Protein AF-A0A7J6NWE5-F1 (afdb_monomer_lite)

Structure (mmCIF, N/CA/C/O backbone):
data_AF-A0A7J6NWE5-F1
#
_entry.id   AF-A0A7J6NWE5-F1
#
loop_
_atom_site.group_PDB
_atom_site.id
_atom_site.type_symbol
_atom_site.label_atom_id
_atom_site.label_alt_id
_atom_site.label_comp_id
_atom_site.label_asym_id
_atom_site.label_entity_id
_atom_site.label_seq_id
_atom_site.pdbx_PDB_ins_code
_atom_site.Cartn_x
_atom_site.Cartn_y
_atom_site.Cartn_z
_atom_site.occupancy
_atom_site.B_iso_or_equiv
_atom_site.auth_seq_id
_atom_site.auth_comp_id
_atom_site.auth_asym_id
_atom_site.auth_atom_id
_atom_site.pdbx_PDB_model_num
ATOM 1 N N . MET A 1 1 ? 17.258 -8.855 2.367 1.00 52.47 1 MET A N 1
ATOM 2 C CA . MET A 1 1 ? 18.221 -8.226 1.422 1.00 52.47 1 MET A CA 1
ATOM 3 C C . MET A 1 1 ? 18.278 -8.867 0.031 1.00 52.47 1 MET A C 1
ATOM 5 O O . MET A 1 1 ? 18.417 -8.125 -0.931 1.00 52.47 1 MET A O 1
ATOM 9 N N . LYS A 1 2 ? 18.150 -10.199 -0.118 1.00 57.47 2 LYS A N 1
ATOM 10 C CA . LYS A 1 2 ? 18.262 -10.875 -1.430 1.00 57.47 2 LYS A CA 1
ATOM 11 C C . LYS A 1 2 ? 17.224 -10.410 -2.465 1.00 57.47 2 LYS A C 1
ATOM 13 O O . LYS A 1 2 ? 17.609 -10.147 -3.594 1.00 57.47 2 LYS A O 1
ATOM 18 N N . ILE A 1 3 ? 15.958 -10.220 -2.066 1.00 64.38 3 ILE A N 1
ATOM 19 C CA . ILE A 1 3 ? 14.894 -9.744 -2.971 1.00 64.38 3 ILE A CA 1
ATOM 20 C C . ILE A 1 3 ? 15.191 -8.346 -3.526 1.00 64.38 3 ILE A C 1
ATOM 22 O O . ILE A 1 3 ? 15.211 -8.188 -4.739 1.00 64.38 3 ILE A O 1
ATOM 26 N N . ALA A 1 4 ? 15.494 -7.354 -2.684 1.00 63.16 4 ALA A N 1
ATOM 27 C CA . ALA A 1 4 ? 15.772 -5.991 -3.148 1.00 63.16 4 ALA A CA 1
ATOM 28 C C . ALA A 1 4 ? 16.984 -5.937 -4.096 1.00 63.16 4 ALA A C 1
ATOM 30 O O . ALA A 1 4 ? 16.919 -5.295 -5.140 1.00 63.16 4 ALA A O 1
ATOM 31 N N . LEU A 1 5 ? 18.050 -6.685 -3.783 1.00 65.44 5 LEU A N 1
ATOM 32 C CA . LEU A 1 5 ? 19.245 -6.772 -4.627 1.00 65.44 5 LEU A CA 1
ATOM 33 C C . LEU A 1 5 ? 18.965 -7.496 -5.956 1.00 65.44 5 LEU A C 1
ATOM 35 O O . LEU A 1 5 ? 19.417 -7.049 -7.008 1.00 65.44 5 LEU A O 1
ATOM 39 N N . SER A 1 6 ? 18.172 -8.573 -5.928 1.00 67.50 6 SER A N 1
ATOM 40 C CA . SER A 1 6 ? 17.736 -9.276 -7.143 1.00 67.50 6 SER A CA 1
ATOM 41 C C . SER A 1 6 ? 16.809 -8.418 -8.004 1.00 67.50 6 SER A C 1
ATOM 43 O O . SER A 1 6 ? 16.929 -8.416 -9.220 1.00 67.50 6 SER A O 1
ATOM 45 N N . CYS A 1 7 ? 15.942 -7.618 -7.386 1.00 66.12 7 CYS A N 1
ATOM 46 C CA . CYS A 1 7 ? 14.990 -6.752 -8.068 1.00 66.12 7 CYS A CA 1
ATOM 47 C C . CYS A 1 7 ? 15.706 -5.551 -8.711 1.00 66.12 7 CYS A C 1
ATOM 49 O O . CYS A 1 7 ? 15.425 -5.200 -9.855 1.00 66.12 7 CYS A O 1
ATOM 51 N N . LEU A 1 8 ? 16.711 -4.987 -8.025 1.00 72.56 8 LEU A N 1
ATOM 52 C CA . LEU A 1 8 ? 17.603 -3.965 -8.580 1.00 72.56 8 LEU A CA 1
ATOM 53 C C . LEU A 1 8 ? 18.414 -4.514 -9.763 1.00 72.56 8 LEU A C 1
ATOM 55 O O . LEU A 1 8 ? 18.529 -3.846 -10.786 1.00 72.56 8 LEU A O 1
ATOM 59 N N . SER A 1 9 ? 18.922 -5.746 -9.646 1.00 77.81 9 SER A N 1
ATOM 60 C CA . SER A 1 9 ? 19.641 -6.436 -10.722 1.00 77.81 9 SER A CA 1
ATOM 61 C C . SER A 1 9 ? 18.748 -6.690 -11.939 1.00 77.81 9 SER A C 1
ATOM 63 O O . SER A 1 9 ? 19.159 -6.385 -13.054 1.00 77.81 9 SER A O 1
ATOM 65 N N . VAL A 1 10 ? 17.511 -7.156 -11.739 1.00 77.69 10 VAL A N 1
ATOM 66 C CA . VAL A 1 10 ? 16.525 -7.346 -12.815 1.00 77.69 10 VAL A CA 1
ATOM 67 C C . VAL A 1 10 ? 16.177 -6.014 -13.483 1.00 77.69 10 VAL A C 1
ATOM 69 O O . VAL A 1 10 ? 16.131 -5.944 -14.708 1.00 77.69 10 VAL A O 1
ATOM 72 N N . CYS A 1 11 ? 15.997 -4.942 -12.708 1.00 73.31 11 CYS A N 1
ATOM 73 C CA . CYS A 1 11 ? 15.707 -3.611 -13.244 1.00 73.31 11 CYS A CA 1
ATOM 74 C C . CYS A 1 11 ? 16.860 -3.081 -14.115 1.00 73.31 11 CYS A C 1
ATOM 76 O O . CYS A 1 11 ? 16.631 -2.598 -15.222 1.00 73.31 11 CYS A O 1
ATOM 78 N N . LEU A 1 12 ? 18.105 -3.249 -13.654 1.00 77.31 12 LEU A N 1
ATOM 79 C CA . LEU A 1 12 ? 19.317 -2.914 -14.408 1.00 77.31 12 LEU A CA 1
ATOM 80 C C . LEU A 1 12 ? 19.441 -3.739 -15.694 1.00 77.31 12 LEU A C 1
ATOM 82 O O . LEU A 1 12 ? 19.790 -3.196 -16.736 1.00 77.31 12 LEU A O 1
ATOM 86 N N . LEU A 1 13 ? 19.125 -5.032 -15.641 1.00 81.69 13 LEU A N 1
ATOM 87 C CA . LEU A 1 13 ? 19.213 -5.938 -16.786 1.00 81.69 13 LEU A CA 1
ATOM 88 C C . LEU A 1 13 ? 18.158 -5.593 -17.850 1.00 81.69 13 LEU A C 1
ATOM 90 O O . LEU A 1 13 ? 18.491 -5.491 -19.027 1.00 81.69 13 LEU A O 1
ATOM 94 N N . VAL A 1 14 ? 16.915 -5.316 -17.444 1.00 77.00 14 VAL A N 1
ATOM 95 C CA . VAL A 1 14 ? 15.841 -4.871 -18.351 1.00 77.00 14 VAL A CA 1
ATOM 96 C C . VAL A 1 14 ? 16.163 -3.507 -18.963 1.00 77.00 14 VAL A C 1
ATOM 98 O O . VAL A 1 14 ? 16.012 -3.328 -20.169 1.00 77.00 14 VAL A O 1
ATOM 101 N N . PHE A 1 15 ? 16.676 -2.567 -18.167 1.00 78.75 15 PHE A N 1
ATOM 102 C CA . PHE A 1 15 ? 17.121 -1.264 -18.662 1.00 78.75 15 PHE A CA 1
ATOM 103 C C . PHE A 1 15 ? 18.257 -1.400 -19.688 1.00 78.75 15 PHE A C 1
ATOM 105 O O . PHE A 1 15 ? 18.193 -0.805 -20.762 1.00 78.75 15 PHE A O 1
ATOM 112 N N . LEU A 1 16 ? 19.260 -2.240 -19.408 1.00 77.81 16 LEU A N 1
ATOM 113 C CA . LEU A 1 16 ? 20.370 -2.504 -20.326 1.00 77.81 16 LEU A CA 1
ATOM 114 C C . LEU A 1 16 ? 19.921 -3.208 -21.613 1.00 77.81 16 LEU A C 1
ATOM 116 O O . LEU A 1 16 ? 20.397 -2.842 -22.685 1.00 77.81 16 LEU A O 1
ATOM 120 N N . ILE A 1 17 ? 18.996 -4.173 -21.535 1.00 78.50 17 ILE A N 1
ATOM 121 C CA . ILE A 1 17 ? 18.406 -4.827 -22.716 1.00 78.50 17 ILE A CA 1
ATOM 122 C C . ILE A 1 17 ? 17.686 -3.798 -23.588 1.00 78.50 17 ILE A C 1
ATOM 124 O O . ILE A 1 17 ? 17.878 -3.790 -24.801 1.00 78.50 17 ILE A O 1
ATOM 128 N N . ILE A 1 18 ? 16.899 -2.905 -22.984 1.00 73.88 18 ILE A N 1
ATOM 129 C CA . ILE A 1 18 ? 16.167 -1.861 -23.708 1.00 73.88 18 ILE A CA 1
ATOM 130 C C . ILE A 1 18 ? 17.128 -0.871 -24.381 1.00 73.88 18 ILE A C 1
ATOM 132 O O . ILE A 1 18 ? 16.940 -0.544 -25.551 1.00 73.88 18 ILE A O 1
ATOM 136 N N . TYR A 1 19 ? 18.185 -0.433 -23.691 1.00 74.19 19 TYR A N 1
ATOM 137 C CA . TYR A 1 19 ? 19.206 0.440 -24.283 1.00 74.19 19 TYR A CA 1
ATOM 138 C C . TYR A 1 19 ? 19.961 -0.243 -25.427 1.00 74.19 19 TYR A C 1
ATOM 140 O O . TYR A 1 19 ? 20.184 0.368 -26.471 1.00 74.19 19 TYR A O 1
ATOM 148 N N . LYS A 1 20 ? 20.303 -1.527 -25.271 1.00 74.88 20 LYS A N 1
ATOM 149 C CA . LYS A 1 20 ? 20.900 -2.336 -26.343 1.00 74.88 20 LYS A CA 1
ATOM 150 C C . LYS A 1 20 ? 19.963 -2.487 -27.541 1.00 74.88 20 LYS A C 1
ATOM 152 O O . LYS A 1 20 ? 20.438 -2.440 -28.669 1.00 74.88 20 LYS A O 1
ATOM 157 N N . LEU A 1 21 ? 18.660 -2.647 -27.305 1.00 70.25 21 LEU A N 1
ATOM 158 C CA . LEU A 1 21 ? 17.635 -2.747 -28.347 1.00 70.25 21 LEU A CA 1
ATOM 159 C C . LEU A 1 21 ? 17.408 -1.405 -29.071 1.00 70.25 21 LEU A C 1
ATOM 161 O O . LEU A 1 21 ? 17.074 -1.390 -30.252 1.00 70.25 21 LEU A O 1
ATOM 165 N N . PHE A 1 22 ? 17.624 -0.279 -28.387 1.00 67.00 22 PHE A N 1
ATOM 166 C CA . PHE A 1 22 ? 17.573 1.060 -28.977 1.00 67.00 22 PHE A CA 1
ATOM 167 C C . PHE A 1 22 ? 18.758 1.335 -29.917 1.00 67.00 22 PHE A C 1
ATOM 169 O O . PHE A 1 22 ? 18.560 1.901 -30.988 1.00 67.00 22 PHE A O 1
ATOM 176 N N . ASP A 1 23 ? 19.964 0.891 -29.553 1.00 67.31 23 ASP A N 1
ATOM 177 C CA . ASP A 1 23 ? 21.196 1.120 -30.329 1.00 67.31 23 ASP A CA 1
ATOM 178 C C . ASP A 1 23 ? 21.201 0.384 -31.687 1.00 67.31 23 ASP A C 1
ATOM 180 O O . ASP A 1 23 ? 21.838 0.816 -32.645 1.00 67.31 23 ASP A O 1
ATOM 184 N N . VAL A 1 24 ? 20.440 -0.712 -31.801 1.00 66.44 24 VAL A N 1
ATOM 185 C CA . VAL A 1 24 ? 20.335 -1.527 -33.027 1.00 66.44 24 VAL A CA 1
ATOM 186 C C . VAL A 1 24 ? 19.225 -1.083 -33.991 1.00 66.44 24 VAL A C 1
ATOM 188 O O . VAL A 1 24 ? 19.142 -1.623 -35.094 1.00 66.44 24 VAL A O 1
ATOM 191 N N . LEU A 1 25 ? 18.375 -0.110 -33.626 1.00 65.38 25 LEU A N 1
ATOM 192 C CA . LEU A 1 25 ? 17.280 0.365 -34.485 1.00 65.38 25 LEU A CA 1
ATOM 193 C C . LEU A 1 25 ? 17.644 1.681 -35.209 1.00 65.38 25 LEU A C 1
ATOM 195 O O . LEU A 1 25 ? 17.781 2.718 -34.560 1.00 65.38 25 LEU A O 1
ATOM 199 N N . PRO A 1 26 ? 17.673 1.728 -36.556 1.00 65.69 26 PRO A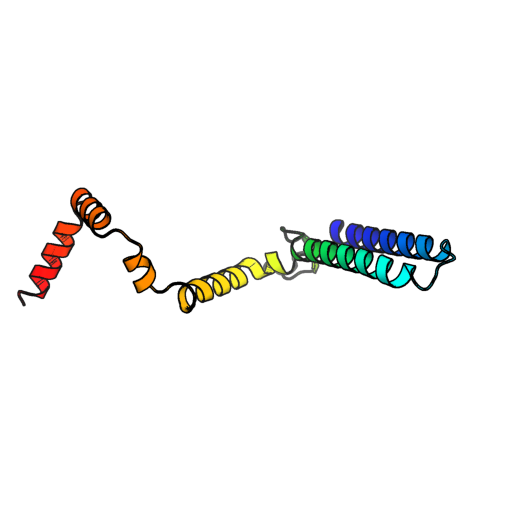 N 1
ATOM 200 C CA . PRO A 1 26 ? 18.000 2.962 -37.280 1.00 65.69 26 PRO A CA 1
ATOM 201 C C . PRO A 1 26 ? 16.838 3.994 -37.336 1.00 65.69 26 PRO A C 1
ATOM 203 O O . PRO A 1 26 ? 16.982 5.078 -37.895 1.00 65.69 26 PRO A O 1
ATOM 206 N N . TRP A 1 27 ? 15.669 3.672 -36.756 1.00 65.31 27 TRP A N 1
ATOM 207 C CA . TRP A 1 27 ? 14.413 4.444 -36.813 1.00 65.31 27 TRP A CA 1
ATOM 208 C C . TRP A 1 27 ? 14.205 5.253 -35.514 1.00 65.31 27 TRP A C 1
ATOM 210 O O . TRP A 1 27 ? 13.207 5.108 -34.804 1.00 65.31 27 TRP A O 1
ATOM 220 N N . ARG A 1 28 ? 15.188 6.108 -35.189 1.00 63.88 28 ARG A N 1
ATOM 221 C CA . ARG A 1 28 ? 15.355 6.775 -33.877 1.00 63.88 28 ARG A CA 1
ATOM 222 C C . ARG A 1 28 ? 14.173 7.607 -33.367 1.00 63.88 28 ARG A C 1
ATOM 224 O O . ARG A 1 28 ? 14.092 7.784 -32.162 1.00 63.88 28 ARG A O 1
ATOM 231 N N . LEU A 1 29 ? 13.290 8.148 -34.213 1.00 69.50 29 LEU A N 1
ATOM 232 C CA . LEU A 1 29 ? 12.204 9.032 -33.742 1.00 69.50 29 LEU A CA 1
ATOM 233 C C . LEU A 1 29 ? 10.930 8.283 -33.321 1.00 69.50 29 LEU A C 1
ATOM 235 O O . LEU A 1 29 ? 10.257 8.704 -32.385 1.00 69.50 29 LEU A O 1
ATOM 239 N N . ILE A 1 30 ? 10.602 7.172 -33.985 1.00 75.75 30 ILE A N 1
ATOM 240 C CA . ILE A 1 30 ? 9.379 6.394 -33.710 1.00 75.75 30 ILE A CA 1
ATOM 241 C C . ILE A 1 30 ? 9.595 5.384 -32.575 1.00 75.75 30 ILE A C 1
ATOM 243 O O . ILE A 1 30 ? 8.651 5.033 -31.869 1.00 75.75 30 ILE A O 1
ATOM 247 N N . SER A 1 31 ? 10.835 4.946 -32.345 1.00 76.88 31 SER A N 1
ATOM 248 C CA . SER A 1 31 ? 11.154 4.004 -31.267 1.00 76.88 31 SER A CA 1
ATOM 249 C C . SER A 1 31 ? 11.059 4.622 -29.865 1.00 76.88 31 SER A C 1
ATOM 251 O O . SER A 1 31 ? 10.790 3.900 -28.907 1.00 76.88 31 SER A O 1
ATOM 253 N N . ILE A 1 32 ? 11.211 5.947 -29.735 1.00 80.00 32 ILE A N 1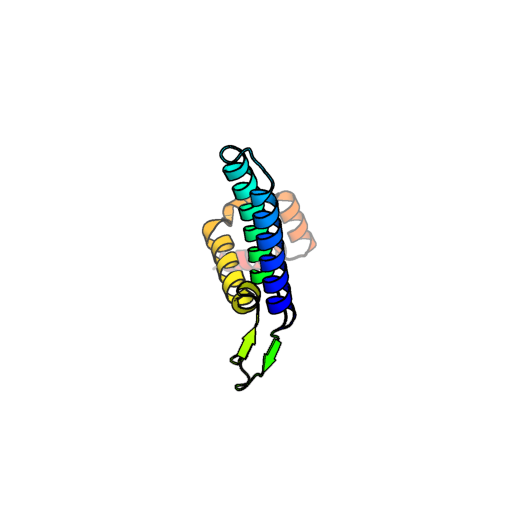
ATOM 254 C CA . ILE A 1 32 ? 11.194 6.664 -28.446 1.00 80.00 32 ILE A CA 1
ATOM 255 C C . ILE A 1 32 ? 9.873 6.470 -27.676 1.00 80.00 32 ILE A C 1
ATOM 257 O O . ILE A 1 32 ? 9.928 5.996 -26.537 1.00 80.00 32 ILE A O 1
ATOM 261 N N . PRO A 1 33 ? 8.685 6.786 -28.237 1.00 83.88 33 PRO A N 1
ATOM 262 C CA . PRO A 1 33 ? 7.429 6.622 -27.503 1.00 83.88 33 PRO A CA 1
ATOM 263 C C . PRO A 1 33 ? 7.120 5.153 -27.185 1.00 83.88 33 PRO A C 1
ATOM 265 O O . PRO A 1 33 ? 6.623 4.857 -26.101 1.00 83.88 33 PRO A O 1
ATOM 268 N N . LEU A 1 34 ? 7.461 4.223 -28.084 1.00 82.25 34 LEU A N 1
ATOM 269 C CA . LEU A 1 34 ? 7.232 2.791 -27.881 1.00 82.25 34 LEU A CA 1
ATOM 270 C C . LEU A 1 34 ? 8.015 2.265 -26.668 1.00 82.25 34 LEU A C 1
ATOM 272 O O . LEU A 1 34 ? 7.456 1.609 -25.790 1.00 82.25 34 LEU A O 1
ATOM 276 N N . VAL A 1 35 ? 9.305 2.599 -26.597 1.00 80.50 35 VAL A N 1
ATOM 277 C CA . VAL A 1 35 ? 10.183 2.190 -25.495 1.00 80.50 35 VAL A CA 1
ATOM 278 C C . VAL A 1 35 ? 9.757 2.842 -24.182 1.00 80.50 35 VAL A C 1
ATOM 280 O O . VAL A 1 35 ? 9.731 2.170 -23.152 1.00 80.50 35 VAL A O 1
ATOM 283 N N . SER A 1 36 ? 9.368 4.121 -24.217 1.00 82.88 36 SER A N 1
ATOM 284 C CA . SER A 1 36 ? 8.874 4.8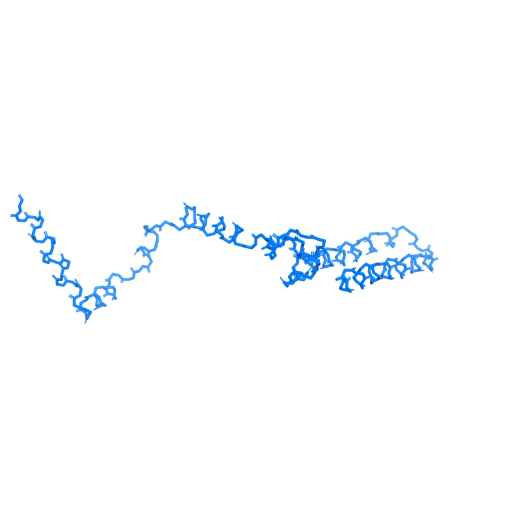33 -23.036 1.00 82.88 36 SER A CA 1
ATOM 285 C C . SER A 1 36 ? 7.669 4.132 -22.414 1.00 82.88 36 SER A C 1
ATOM 287 O O . SER A 1 36 ? 7.648 3.945 -21.204 1.00 82.88 36 SER A O 1
ATOM 289 N N . VAL A 1 37 ? 6.680 3.719 -23.211 1.00 86.88 37 VAL A N 1
ATOM 290 C CA . VAL A 1 37 ? 5.471 3.057 -22.691 1.00 86.88 37 VAL A CA 1
ATOM 291 C C . VAL A 1 37 ? 5.812 1.720 -22.032 1.00 86.88 37 VAL A C 1
ATOM 293 O O . VAL A 1 37 ? 5.353 1.449 -20.922 1.00 86.88 37 VAL A O 1
ATOM 296 N N . VAL A 1 38 ? 6.656 0.906 -22.673 1.00 85.00 38 VAL A N 1
ATOM 297 C CA . VAL A 1 38 ? 7.078 -0.396 -22.129 1.00 85.00 38 VAL A CA 1
ATOM 298 C C . VAL A 1 38 ? 7.885 -0.218 -20.841 1.00 85.00 38 VAL A C 1
ATOM 300 O O . VAL A 1 38 ? 7.636 -0.919 -19.860 1.00 85.00 38 VAL A O 1
ATOM 303 N N . PHE A 1 39 ? 8.809 0.747 -20.813 1.00 85.50 39 PHE A N 1
ATOM 304 C CA . PHE A 1 39 ? 9.595 1.054 -19.622 1.00 85.50 39 PHE A CA 1
ATOM 305 C C 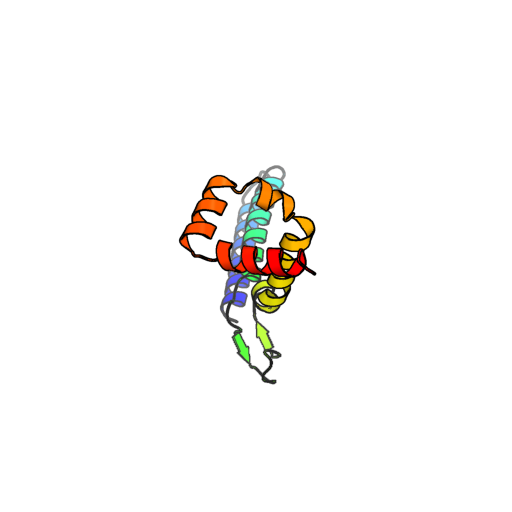. PHE A 1 39 ? 8.713 1.553 -18.477 1.00 85.50 39 PHE A C 1
ATOM 307 O O . PHE A 1 39 ? 8.830 1.052 -17.364 1.00 85.50 39 PHE A O 1
ATOM 314 N N . THR A 1 40 ? 7.805 2.496 -18.738 1.00 88.44 40 THR A N 1
ATOM 315 C CA . THR A 1 40 ? 6.892 3.024 -17.720 1.00 88.44 40 THR A CA 1
ATOM 316 C C . THR A 1 40 ? 6.000 1.922 -17.154 1.00 88.44 40 THR A C 1
ATOM 318 O O . THR A 1 40 ? 5.869 1.820 -15.936 1.00 88.44 40 THR A O 1
ATOM 321 N N . TRP A 1 41 ? 5.441 1.056 -18.003 1.00 89.62 41 TRP A N 1
ATOM 322 C CA . TRP A 1 41 ? 4.628 -0.071 -17.547 1.00 89.62 41 TRP A CA 1
ATOM 323 C C . TRP A 1 41 ? 5.424 -1.034 -16.655 1.00 89.62 41 TRP A C 1
ATOM 325 O O . TRP A 1 41 ? 4.993 -1.347 -15.543 1.00 89.62 41 TRP A O 1
ATOM 335 N N . PHE A 1 42 ? 6.622 -1.436 -17.091 1.00 86.38 42 PHE A N 1
ATOM 336 C CA . PHE A 1 42 ? 7.490 -2.322 -16.316 1.00 86.38 42 PHE A CA 1
ATOM 337 C C . PHE A 1 42 ? 7.953 -1.682 -14.997 1.00 86.38 42 PHE A C 1
ATOM 339 O O . PHE A 1 42 ? 7.942 -2.331 -13.952 1.00 86.38 42 PHE A O 1
ATOM 346 N N . HIS A 1 43 ? 8.322 -0.399 -15.021 1.00 86.00 43 HIS A N 1
ATOM 347 C CA . HIS A 1 43 ? 8.793 0.330 -13.847 1.00 86.00 43 HIS A CA 1
ATOM 348 C C . HIS A 1 43 ? 7.698 0.462 -12.782 1.00 86.00 43 HIS A C 1
ATOM 350 O O . HIS A 1 43 ? 7.968 0.251 -11.601 1.00 86.00 43 HIS A O 1
ATOM 356 N N . ILE A 1 44 ? 6.453 0.743 -13.190 1.00 90.69 44 ILE A N 1
ATOM 357 C CA . ILE A 1 44 ? 5.304 0.808 -12.274 1.00 90.69 44 ILE A CA 1
ATOM 358 C C . ILE A 1 44 ? 5.010 -0.573 -11.679 1.00 90.69 44 ILE A C 1
ATOM 360 O O . ILE A 1 44 ? 4.803 -0.686 -10.470 1.00 90.69 44 ILE A O 1
ATOM 364 N N . TRP A 1 45 ? 5.030 -1.627 -12.499 1.00 90.00 45 TRP A N 1
ATOM 365 C CA . TRP A 1 45 ? 4.830 -2.998 -12.024 1.00 90.00 45 TRP A CA 1
ATOM 366 C C . TRP A 1 45 ? 5.889 -3.408 -10.990 1.00 90.00 45 TRP A C 1
ATOM 368 O O . TRP A 1 45 ? 5.564 -3.939 -9.927 1.00 90.00 45 TRP A O 1
ATOM 378 N N . LEU A 1 46 ? 7.156 -3.082 -11.252 1.00 86.56 46 LEU A N 1
ATOM 379 C CA . LEU A 1 46 ? 8.255 -3.360 -10.333 1.00 86.56 46 LEU A CA 1
ATOM 380 C C . LEU A 1 46 ? 8.149 -2.545 -9.036 1.00 86.56 46 LEU A C 1
ATOM 382 O O . LEU A 1 46 ? 8.396 -3.068 -7.948 1.00 86.56 46 LEU A O 1
ATOM 386 N N . ALA A 1 47 ? 7.767 -1.271 -9.139 1.00 86.94 47 ALA A N 1
ATOM 387 C CA . ALA A 1 47 ? 7.560 -0.405 -7.985 1.00 86.94 47 ALA A CA 1
ATOM 388 C C . ALA A 1 47 ? 6.441 -0.937 -7.077 1.00 86.94 47 ALA A C 1
ATOM 390 O O . ALA A 1 47 ? 6.613 -0.991 -5.860 1.00 86.94 47 ALA A O 1
ATOM 391 N N . LEU A 1 48 ? 5.331 -1.409 -7.657 1.00 89.06 48 LEU A N 1
ATOM 392 C CA . LEU A 1 48 ? 4.259 -2.072 -6.910 1.00 89.06 48 LEU A CA 1
ATOM 393 C C . LEU A 1 48 ? 4.778 -3.303 -6.163 1.00 89.06 48 LEU A C 1
ATOM 395 O O . LEU A 1 48 ? 4.513 -3.452 -4.970 1.00 89.06 48 LEU A O 1
ATOM 399 N N . GLN A 1 49 ? 5.585 -4.136 -6.821 1.00 84.56 49 GLN A N 1
ATOM 400 C CA . GLN A 1 49 ? 6.172 -5.313 -6.184 1.00 84.56 49 GLN A CA 1
ATOM 401 C C . GLN A 1 49 ? 7.065 -4.939 -4.986 1.00 84.56 49 GLN A C 1
ATOM 403 O O . GLN A 1 49 ? 7.011 -5.599 -3.949 1.00 84.56 49 GLN A O 1
ATOM 408 N N . MET A 1 50 ? 7.834 -3.849 -5.082 1.00 82.25 50 MET A N 1
ATOM 409 C CA . MET A 1 50 ? 8.663 -3.327 -3.981 1.00 82.25 50 MET A CA 1
ATOM 410 C C . MET A 1 50 ? 7.835 -2.747 -2.820 1.00 82.25 50 MET A C 1
ATOM 412 O O . MET A 1 50 ? 8.289 -2.749 -1.677 1.00 82.25 50 MET A O 1
ATOM 416 N N . CYS A 1 51 ? 6.629 -2.239 -3.086 1.00 85.62 51 CYS A N 1
ATOM 417 C CA . CYS A 1 51 ? 5.752 -1.697 -2.047 1.00 85.62 51 CYS A CA 1
ATOM 418 C C . CYS A 1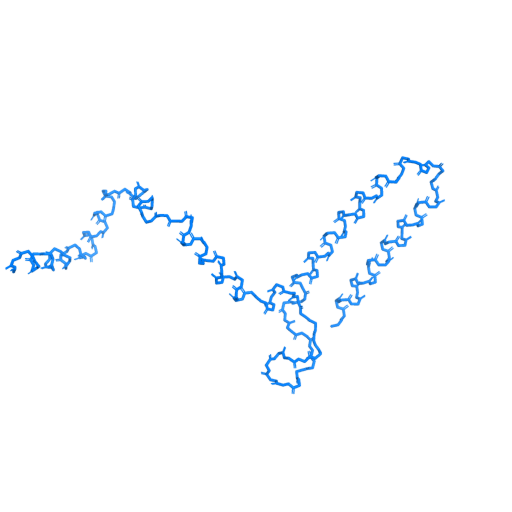 51 ? 5.138 -2.790 -1.159 1.00 85.62 51 CYS A C 1
ATOM 420 O O . CYS A 1 51 ? 4.964 -2.557 0.042 1.00 85.62 51 CYS A O 1
ATOM 422 N N . PHE A 1 52 ? 4.824 -3.958 -1.734 1.00 82.00 52 PHE A N 1
ATOM 423 C CA . PHE A 1 52 ? 4.197 -5.079 -1.023 1.00 82.00 52 PHE A CA 1
ATOM 424 C C . PHE A 1 52 ? 5.200 -6.094 -0.464 1.00 82.00 52 PHE A C 1
ATOM 426 O O . PHE A 1 52 ? 4.961 -6.645 0.609 1.00 82.00 52 PHE A O 1
ATOM 433 N N . PHE A 1 53 ? 6.328 -6.330 -1.139 1.00 79.50 53 PHE A N 1
ATOM 434 C CA . PHE A 1 53 ? 7.352 -7.265 -0.668 1.00 79.50 53 PHE A CA 1
ATOM 435 C C . PHE A 1 53 ? 8.527 -6.549 0.017 1.00 79.50 53 PHE A C 1
ATOM 437 O O . PHE A 1 53 ? 8.995 -5.524 -0.479 1.00 79.50 53 PHE A O 1
ATOM 444 N N . PRO A 1 54 ? 9.114 -7.117 1.091 1.00 73.19 54 PRO A N 1
ATOM 445 C CA . PRO A 1 54 ? 8.770 -8.360 1.784 1.00 73.19 54 PRO A CA 1
ATOM 446 C C . PRO A 1 54 ? 7.700 -8.144 2.868 1.00 73.19 54 PRO A C 1
ATOM 448 O O . PRO A 1 54 ? 7.656 -7.086 3.500 1.00 73.19 54 PRO A O 1
ATOM 451 N N . ILE A 1 55 ? 6.860 -9.166 3.059 1.00 71.44 55 ILE A N 1
ATOM 452 C CA . ILE A 1 55 ? 5.781 -9.196 4.060 1.00 71.44 55 ILE A CA 1
ATOM 453 C C . ILE A 1 55 ? 6.370 -9.249 5.474 1.00 71.44 55 ILE A C 1
ATOM 455 O O . ILE A 1 55 ? 6.026 -8.421 6.319 1.00 71.44 55 ILE A O 1
ATOM 459 N N . ASP A 1 56 ? 7.337 -10.140 5.691 1.00 71.12 56 ASP A N 1
ATOM 460 C CA . ASP A 1 56 ? 8.051 -10.266 6.959 1.00 71.12 56 ASP A CA 1
ATOM 461 C C . ASP A 1 56 ? 9.259 -9.324 7.023 1.00 71.12 56 ASP A C 1
ATOM 463 O O . ASP A 1 56 ? 9.987 -9.125 6.042 1.00 71.12 56 ASP A O 1
ATOM 467 N N . TYR A 1 57 ? 9.492 -8.743 8.201 1.00 66.81 57 TYR A N 1
ATOM 468 C CA . TYR A 1 57 ? 10.649 -7.890 8.450 1.00 66.81 57 TYR A CA 1
ATOM 469 C C . TYR A 1 57 ? 11.936 -8.723 8.405 1.00 66.81 57 TYR A C 1
ATOM 471 O O . TYR A 1 57 ? 12.202 -9.535 9.289 1.00 66.81 57 TYR A O 1
ATOM 479 N N . TRP A 1 58 ? 12.763 -8.500 7.381 1.00 60.59 58 TRP A N 1
ATOM 480 C CA . TRP A 1 58 ? 14.073 -9.140 7.268 1.00 60.59 58 TRP A CA 1
ATOM 481 C C . TRP A 1 58 ? 15.175 -8.133 7.614 1.00 60.59 58 TRP A C 1
ATOM 483 O O . TRP A 1 58 ? 15.540 -7.296 6.781 1.00 60.59 58 TRP A O 1
ATOM 493 N N . GLY A 1 59 ? 15.731 -8.229 8.825 1.00 64.81 59 GLY A N 1
ATOM 494 C CA . GLY A 1 59 ? 16.797 -7.349 9.311 1.00 64.81 59 GLY A CA 1
ATOM 495 C C . GLY A 1 59 ? 17.340 -7.737 10.685 1.00 64.81 59 GLY A C 1
ATOM 496 O O . GLY A 1 59 ? 16.786 -8.609 11.350 1.00 64.81 59 GLY A O 1
ATOM 497 N N . TRP A 1 60 ? 18.423 -7.079 11.103 1.00 55.66 60 TRP A N 1
ATOM 498 C CA . TRP A 1 60 ? 18.934 -7.181 12.472 1.00 55.66 60 TRP A CA 1
ATOM 499 C C . TRP A 1 60 ? 18.106 -6.252 13.359 1.00 55.66 60 TRP A C 1
ATOM 501 O O . TRP A 1 60 ? 18.157 -5.030 13.188 1.00 55.66 60 TRP A O 1
ATOM 511 N N . ASP A 1 61 ? 17.296 -6.818 14.251 1.00 58.34 61 ASP A N 1
ATOM 512 C CA . ASP A 1 61 ? 16.565 -6.035 15.243 1.00 58.34 61 ASP A CA 1
ATOM 513 C C . ASP A 1 61 ? 17.511 -5.696 16.400 1.00 58.34 61 ASP A C 1
ATOM 515 O O . ASP A 1 61 ? 17.985 -6.574 17.117 1.00 58.34 61 ASP A O 1
ATOM 519 N N . ILE A 1 62 ? 17.848 -4.415 16.522 1.00 57.97 62 ILE A N 1
ATOM 520 C CA . ILE A 1 62 ? 18.741 -3.877 17.559 1.00 57.97 62 ILE A CA 1
ATOM 521 C C . ILE A 1 62 ? 17.953 -3.402 18.787 1.00 57.97 62 ILE A C 1
ATOM 523 O O . ILE A 1 62 ? 18.562 -3.140 19.820 1.00 57.97 62 ILE A O 1
ATOM 527 N N . THR A 1 63 ? 16.620 -3.282 18.690 1.00 56.56 63 THR A N 1
ATOM 528 C CA . THR A 1 63 ? 15.836 -2.489 19.655 1.00 56.56 63 THR A CA 1
ATOM 529 C C . THR A 1 63 ? 14.490 -3.121 20.048 1.00 56.56 63 THR A C 1
ATOM 531 O O . THR A 1 63 ? 13.729 -2.512 20.790 1.00 56.56 63 THR A O 1
ATOM 534 N N . GLY A 1 64 ? 14.159 -4.331 19.580 1.00 58.75 64 GLY A N 1
ATOM 535 C CA . GLY A 1 64 ? 12.955 -5.075 19.999 1.00 58.75 64 GLY A CA 1
ATOM 536 C C . GLY A 1 64 ? 11.617 -4.480 19.532 1.00 58.75 64 GLY A C 1
ATOM 537 O O . GLY A 1 64 ? 10.556 -4.972 19.908 1.00 58.75 64 GLY A O 1
ATOM 538 N N . HIS A 1 65 ? 11.656 -3.432 18.706 1.00 57.34 65 HIS A N 1
ATOM 539 C CA . HIS A 1 65 ? 10.493 -2.705 18.186 1.00 57.34 65 HIS A CA 1
ATOM 540 C C . HIS A 1 65 ? 10.484 -2.626 16.650 1.00 57.34 65 HIS A C 1
ATOM 542 O O . HIS A 1 65 ? 9.933 -1.681 16.082 1.00 57.34 65 HIS A O 1
ATOM 548 N N . HIS A 1 66 ? 11.116 -3.578 15.948 1.00 55.38 66 HIS A N 1
ATOM 549 C CA . HIS A 1 66 ? 11.248 -3.537 14.481 1.00 55.38 66 HIS A CA 1
ATOM 550 C C . HIS A 1 66 ? 11.906 -2.232 13.978 1.00 55.38 66 HIS A C 1
ATOM 552 O O . HIS A 1 66 ? 11.623 -1.733 12.885 1.00 55.38 66 HIS A O 1
ATOM 558 N N . GLN A 1 67 ? 12.780 -1.646 14.802 1.00 54.28 67 GLN A N 1
ATOM 559 C CA . GLN A 1 67 ? 13.597 -0.477 14.486 1.00 54.28 67 GLN A CA 1
ATOM 560 C C . GLN A 1 67 ? 15.053 -0.930 14.424 1.00 54.28 67 GLN A C 1
ATOM 562 O O . GLN A 1 67 ? 15.830 -0.755 15.362 1.00 54.28 67 GLN A O 1
ATOM 567 N N . GLY A 1 68 ? 15.403 -1.561 13.308 1.00 60.44 68 GLY A N 1
ATOM 568 C CA . GLY A 1 68 ? 16.776 -1.904 12.971 1.00 60.44 68 GLY A CA 1
ATOM 569 C C . GLY A 1 68 ? 17.081 -1.657 11.497 1.00 60.44 68 GLY A C 1
ATOM 570 O O . GLY A 1 68 ? 16.293 -1.053 10.766 1.00 60.44 68 GLY A O 1
ATOM 571 N N . LEU A 1 69 ? 18.240 -2.143 11.052 1.00 56.91 69 LEU A N 1
ATOM 572 C CA . LEU A 1 69 ? 18.604 -2.194 9.636 1.00 56.91 69 LEU A CA 1
ATOM 573 C C . LEU A 1 69 ? 17.898 -3.396 8.995 1.00 56.91 69 LEU A C 1
ATOM 575 O O . LEU A 1 69 ? 18.448 -4.495 8.905 1.00 56.91 69 LEU A O 1
ATOM 579 N N . GLY A 1 70 ? 16.647 -3.189 8.592 1.00 62.34 70 GLY A N 1
ATOM 580 C CA . GLY A 1 70 ? 15.833 -4.179 7.899 1.00 62.34 70 GLY A CA 1
ATOM 581 C C . GLY A 1 70 ? 15.099 -3.580 6.712 1.00 62.34 70 GLY A C 1
ATOM 582 O O . GLY A 1 70 ? 14.802 -2.388 6.669 1.00 62.34 70 GLY A O 1
ATOM 583 N N . TRP A 1 71 ? 14.830 -4.422 5.722 1.00 68.62 71 TRP A N 1
ATOM 584 C CA . TRP A 1 71 ? 14.048 -4.042 4.552 1.00 68.62 71 TRP A CA 1
ATOM 585 C C . TRP A 1 71 ? 12.662 -4.670 4.674 1.00 68.62 71 TRP A C 1
ATOM 587 O O . TRP A 1 71 ? 12.552 -5.895 4.731 1.00 68.62 71 TRP A O 1
ATOM 597 N N . GLN A 1 72 ? 11.625 -3.836 4.691 1.00 74.75 72 GLN A N 1
ATOM 598 C CA . GLN A 1 72 ? 10.220 -4.238 4.651 1.00 74.75 72 GLN A CA 1
ATOM 599 C C . GLN A 1 72 ? 9.467 -3.319 3.686 1.00 74.75 72 GLN A C 1
ATOM 601 O O . GLN A 1 72 ? 9.810 -2.138 3.575 1.00 74.75 72 GLN A O 1
ATOM 606 N N . GLY A 1 73 ? 8.456 -3.851 2.994 1.00 78.31 73 GLY A N 1
ATOM 607 C CA . GLY A 1 73 ? 7.589 -3.042 2.138 1.00 78.31 73 GLY A CA 1
ATOM 608 C C . GLY A 1 73 ? 6.929 -1.903 2.928 1.00 78.31 73 GLY A C 1
ATOM 609 O O . GLY A 1 73 ? 6.584 -2.055 4.105 1.00 78.31 73 GLY A O 1
ATOM 610 N N . ILE A 1 74 ? 6.738 -0.745 2.290 1.00 81.81 74 ILE A N 1
ATOM 611 C CA . ILE A 1 74 ? 6.132 0.438 2.930 1.00 81.81 74 ILE A CA 1
ATOM 612 C C . ILE A 1 74 ? 4.695 0.161 3.403 1.00 81.81 74 ILE A C 1
ATOM 614 O O . ILE A 1 74 ? 4.292 0.665 4.453 1.00 81.81 74 ILE A O 1
ATOM 618 N N . VAL A 1 75 ? 3.952 -0.657 2.646 1.00 85.06 75 VAL A N 1
ATOM 619 C CA . VAL A 1 75 ? 2.556 -1.021 2.922 1.00 85.06 75 VAL A CA 1
ATOM 620 C C . VAL A 1 75 ? 2.449 -1.966 4.123 1.00 85.06 75 VAL A C 1
ATOM 622 O O . VAL A 1 75 ? 1.798 -1.571 5.087 1.00 85.06 75 VAL A O 1
ATOM 625 N N . PRO A 1 76 ? 3.103 -3.149 4.161 1.00 81.38 76 PRO A N 1
ATOM 626 C CA . PRO A 1 76 ? 3.009 -4.050 5.315 1.00 81.38 76 PRO A CA 1
ATOM 627 C C . PRO A 1 76 ? 3.481 -3.403 6.623 1.00 81.38 76 PRO A C 1
ATOM 629 O O . PRO A 1 76 ? 2.871 -3.619 7.666 1.00 81.38 76 PRO A O 1
ATOM 632 N N . ARG A 1 77 ? 4.485 -2.514 6.579 1.00 81.19 77 ARG A N 1
ATOM 633 C CA . ARG A 1 77 ? 4.961 -1.786 7.769 1.00 81.19 77 ARG A CA 1
ATOM 634 C C . ARG A 1 77 ? 3.916 -0.837 8.375 1.00 81.19 77 ARG A C 1
ATOM 636 O O . ARG A 1 77 ? 3.991 -0.512 9.557 1.00 81.19 77 ARG A O 1
ATOM 643 N N . LYS A 1 78 ? 2.977 -0.335 7.569 1.00 82.81 78 LYS A N 1
ATOM 644 C CA . LYS A 1 78 ? 1.951 0.638 7.986 1.00 82.81 78 LYS A CA 1
ATOM 645 C C . LYS A 1 78 ? 0.523 0.121 7.783 1.00 82.81 78 LYS A C 1
ATOM 647 O O . LYS A 1 78 ? -0.409 0.921 7.832 1.00 82.81 78 LYS A O 1
ATOM 652 N N . ALA A 1 79 ? 0.355 -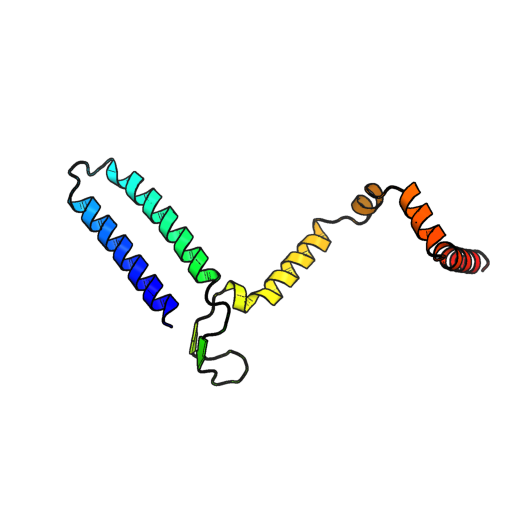1.186 7.574 1.00 85.19 79 ALA A N 1
ATOM 653 C CA . ALA A 1 79 ? -0.921 -1.802 7.222 1.00 85.19 79 ALA A CA 1
ATOM 654 C C . ALA A 1 79 ? -2.012 -1.526 8.264 1.00 85.19 79 ALA A C 1
ATOM 656 O O . ALA A 1 79 ? -3.117 -1.166 7.883 1.00 85.19 79 ALA A O 1
ATOM 657 N N . ASP A 1 80 ? -1.680 -1.602 9.554 1.00 85.19 80 ASP A N 1
ATOM 658 C CA . ASP A 1 80 ? -2.622 -1.363 10.655 1.00 85.19 80 ASP A CA 1
ATOM 659 C C . ASP A 1 80 ? -3.226 0.054 10.616 1.00 85.19 80 ASP A C 1
ATOM 661 O O . ASP A 1 80 ? -4.435 0.236 10.483 1.00 85.19 80 ASP A O 1
ATOM 665 N N . LYS A 1 81 ? -2.369 1.082 10.586 1.00 88.12 81 LYS A N 1
ATOM 666 C CA . LYS A 1 81 ? -2.815 2.482 10.485 1.00 88.12 81 LYS A CA 1
ATOM 667 C C . LYS A 1 81 ? -3.580 2.757 9.189 1.00 88.12 81 LYS A C 1
ATOM 669 O O . LYS A 1 81 ? -4.553 3.502 9.200 1.00 88.12 81 LYS A O 1
ATOM 674 N N . MET A 1 82 ? -3.136 2.171 8.076 1.00 87.94 82 MET A N 1
ATOM 675 C CA . MET A 1 82 ? -3.777 2.346 6.773 1.00 87.94 82 MET A CA 1
ATOM 676 C C . MET A 1 82 ? -5.166 1.693 6.724 1.00 87.94 82 MET A C 1
ATOM 678 O O . MET A 1 82 ? -6.093 2.300 6.195 1.00 87.94 82 MET A O 1
ATOM 682 N N . ALA A 1 83 ? -5.320 0.495 7.296 1.00 89.19 83 ALA A N 1
ATOM 683 C CA . ALA A 1 83 ? -6.599 -0.200 7.393 1.00 89.19 83 ALA A CA 1
ATOM 684 C C . ALA A 1 83 ? -7.573 0.545 8.313 1.00 89.19 83 ALA A C 1
ATOM 686 O O . ALA A 1 83 ? -8.721 0.740 7.927 1.00 89.19 83 ALA A O 1
ATOM 687 N N . GLY A 1 84 ? -7.100 1.033 9.468 1.00 92.69 84 GLY A N 1
ATOM 688 C CA . GLY A 1 84 ? -7.901 1.860 10.374 1.00 92.69 84 GLY A CA 1
ATOM 689 C C . GLY A 1 84 ? -8.469 3.089 9.665 1.00 92.69 84 GLY A C 1
ATOM 690 O O . GLY A 1 84 ? -9.681 3.239 9.566 1.00 92.69 84 GLY A O 1
ATOM 691 N N . THR A 1 85 ? -7.607 3.898 9.037 1.00 90.62 85 THR A N 1
ATOM 692 C CA . THR A 1 85 ? -8.055 5.090 8.297 1.00 90.62 85 THR A CA 1
ATOM 693 C C . THR A 1 85 ? -8.996 4.753 7.135 1.00 90.62 85 THR A C 1
ATOM 695 O O . THR A 1 85 ? -9.938 5.498 6.878 1.00 90.62 85 THR A O 1
ATOM 698 N N . ALA A 1 86 ? -8.770 3.649 6.418 1.00 88.88 86 ALA A N 1
ATOM 699 C CA . ALA A 1 86 ? -9.660 3.235 5.335 1.00 88.88 86 ALA A CA 1
ATOM 700 C C . ALA A 1 86 ? -11.056 2.844 5.851 1.00 88.88 86 ALA A C 1
ATOM 702 O O . ALA A 1 86 ? -12.054 3.268 5.269 1.00 88.88 86 ALA A O 1
ATOM 703 N N . CYS A 1 87 ? -11.130 2.083 6.947 1.00 89.25 87 CYS A N 1
ATOM 704 C CA . CYS A 1 87 ? -12.389 1.719 7.593 1.00 89.25 87 CYS A CA 1
ATOM 705 C C . CYS A 1 87 ? -13.121 2.945 8.145 1.00 89.25 87 CYS A C 1
ATOM 707 O O . CYS A 1 87 ? -14.314 3.091 7.885 1.00 89.25 87 CYS A O 1
ATOM 709 N N . ASP A 1 88 ? -12.414 3.848 8.830 1.00 91.12 88 ASP A N 1
ATOM 710 C CA . ASP A 1 88 ? -12.994 5.080 9.374 1.00 91.12 88 ASP A CA 1
ATOM 711 C C . ASP A 1 88 ? -13.628 5.918 8.256 1.00 91.12 88 ASP A C 1
ATOM 713 O O . ASP A 1 88 ? -14.778 6.337 8.353 1.00 91.12 88 ASP A O 1
ATOM 717 N N . LEU A 1 89 ? -12.927 6.081 7.128 1.00 88.25 89 LEU A N 1
ATOM 718 C CA . LEU A 1 89 ? -13.453 6.797 5.964 1.00 88.25 89 LEU A CA 1
ATOM 719 C C . LEU A 1 89 ? -14.669 6.102 5.335 1.00 88.25 89 LEU A C 1
ATOM 721 O O . LEU A 1 89 ? -15.583 6.786 4.871 1.00 88.25 89 LEU A O 1
ATOM 725 N N . MET A 1 90 ? -14.696 4.767 5.297 1.00 85.88 90 MET A N 1
ATOM 726 C CA . MET A 1 90 ? -15.852 4.021 4.793 1.00 85.88 90 MET A CA 1
ATOM 727 C C . MET A 1 90 ? -17.078 4.201 5.694 1.00 85.88 90 MET A C 1
ATOM 729 O O . MET A 1 90 ? -18.168 4.456 5.181 1.00 85.88 90 MET A O 1
ATOM 733 N N . VAL A 1 91 ? -16.910 4.105 7.015 1.00 86.88 91 VAL A N 1
ATOM 734 C CA . VAL A 1 91 ? -18.009 4.245 7.983 1.00 86.88 91 VAL A CA 1
ATOM 735 C C . VAL A 1 91 ? -18.518 5.685 8.042 1.00 86.88 91 VAL A C 1
ATOM 737 O O . VAL A 1 91 ? -19.726 5.893 8.003 1.00 86.88 91 VAL A O 1
ATOM 740 N N . ASP A 1 92 ? -17.626 6.676 8.062 1.00 83.94 92 ASP A N 1
ATOM 741 C CA . ASP A 1 92 ? -18.022 8.081 8.210 1.00 83.94 92 ASP A CA 1
ATOM 742 C C . ASP A 1 92 ? -18.653 8.669 6.946 1.00 83.94 92 ASP A C 1
ATOM 744 O O . ASP A 1 92 ? -19.504 9.558 7.030 1.00 83.94 92 ASP A O 1
ATOM 748 N N . ARG A 1 93 ? -18.185 8.258 5.758 1.00 76.38 93 ARG A N 1
ATOM 749 C CA . ARG A 1 93 ? -18.496 8.978 4.506 1.00 76.38 93 ARG A CA 1
ATOM 750 C C . ARG A 1 93 ? -19.238 8.159 3.467 1.00 76.38 93 ARG A C 1
ATOM 752 O O . ARG A 1 93 ? -19.874 8.762 2.608 1.00 76.38 93 ARG A O 1
ATOM 759 N N . LEU A 1 94 ? -19.132 6.832 3.498 1.00 73.69 94 LEU A N 1
ATOM 760 C CA . LEU A 1 94 ? -19.676 5.977 2.440 1.00 73.69 94 LEU A CA 1
ATOM 761 C C . LEU A 1 94 ? -20.941 5.227 2.868 1.00 73.69 94 LEU A C 1
ATOM 763 O O . LEU A 1 94 ? -21.724 4.832 2.010 1.00 73.69 94 LEU A O 1
ATOM 767 N N . ILE A 1 95 ? -21.149 5.035 4.172 1.00 73.19 95 ILE A N 1
ATOM 768 C CA . ILE A 1 95 ? -22.256 4.245 4.704 1.00 73.19 95 ILE A CA 1
ATOM 769 C C . ILE A 1 95 ? -23.156 5.127 5.568 1.00 73.19 95 ILE A C 1
ATOM 771 O O . ILE A 1 95 ? -22.847 5.432 6.717 1.00 73.19 95 ILE A O 1
ATOM 775 N N . TYR A 1 96 ? -24.332 5.474 5.047 1.00 79.31 96 TYR A N 1
ATOM 776 C CA . TYR A 1 96 ? -25.387 6.063 5.863 1.00 79.31 96 TYR A CA 1
ATOM 777 C C . TYR A 1 96 ? -26.264 4.957 6.450 1.00 79.31 96 TYR A C 1
ATOM 779 O O . TYR A 1 96 ? -26.837 4.152 5.720 1.00 79.31 96 TYR A O 1
ATOM 787 N N . VAL A 1 97 ? -26.434 4.947 7.778 1.00 77.25 97 VAL A N 1
ATOM 788 C CA . VAL A 1 97 ? -27.295 3.972 8.484 1.00 77.25 97 VAL A CA 1
ATOM 789 C C . VAL A 1 97 ? -28.693 3.910 7.864 1.00 77.25 97 VAL A C 1
ATOM 791 O O . VAL A 1 97 ? -29.255 2.831 7.696 1.00 77.25 97 VAL A O 1
ATOM 794 N N . LYS A 1 98 ? -29.231 5.066 7.460 1.00 76.38 98 LYS A N 1
ATOM 795 C CA . LYS A 1 98 ? -30.531 5.162 6.793 1.00 76.38 98 LYS A CA 1
ATOM 796 C C . LYS A 1 98 ? -30.583 4.358 5.488 1.00 76.38 98 LYS A C 1
ATOM 798 O O . LYS A 1 98 ? -31.569 3.676 5.250 1.00 76.38 98 LYS A O 1
ATOM 803 N N . GLU A 1 99 ? -29.520 4.395 4.691 1.00 80.38 99 GLU A N 1
ATOM 804 C CA . GLU A 1 99 ? -29.442 3.705 3.400 1.00 80.38 99 GLU A CA 1
ATOM 805 C C . GLU A 1 99 ? -29.334 2.180 3.568 1.00 80.38 99 GLU A C 1
ATOM 807 O O . GLU A 1 99 ? -29.910 1.425 2.787 1.00 80.38 99 GLU A O 1
ATOM 812 N N . ILE A 1 100 ? -28.667 1.710 4.631 1.00 80.62 100 ILE A N 1
ATOM 813 C CA . ILE A 1 100 ? -28.666 0.281 4.988 1.00 80.62 100 ILE A CA 1
ATOM 814 C C . ILE A 1 100 ? -30.068 -0.168 5.405 1.00 80.62 100 ILE A C 1
ATOM 816 O O . ILE A 1 100 ? -30.537 -1.200 4.936 1.00 80.62 100 ILE A O 1
ATOM 820 N N . VAL A 1 101 ? -30.736 0.593 6.277 1.00 80.06 101 VAL A N 1
ATOM 821 C CA . VAL A 1 101 ? -32.082 0.248 6.765 1.00 80.06 101 VAL A CA 1
ATOM 822 C C . VAL A 1 101 ? -33.098 0.240 5.624 1.00 80.06 101 VAL A C 1
ATOM 824 O O . VAL A 1 101 ? -33.955 -0.633 5.586 1.00 80.06 101 VAL A O 1
ATOM 827 N N . GLU A 1 102 ? -32.972 1.156 4.666 1.00 84.75 102 GLU A N 1
ATOM 828 C CA . GLU A 1 102 ? -33.844 1.227 3.490 1.00 84.75 102 GLU A CA 1
ATOM 829 C C . GLU A 1 102 ? -33.635 0.056 2.513 1.00 84.75 102 GLU A C 1
ATOM 831 O O . GLU A 1 102 ? -34.566 -0.338 1.815 1.00 84.75 102 GLU A O 1
ATOM 836 N N . ARG A 1 103 ? -32.442 -0.555 2.494 1.00 83.62 103 ARG A N 1
ATOM 837 C CA . ARG A 1 103 ? -32.166 -1.777 1.717 1.00 83.62 103 ARG A CA 1
ATOM 838 C C . ARG A 1 103 ? -32.620 -3.070 2.398 1.00 83.62 103 ARG A C 1
ATOM 840 O O . ARG A 1 103 ? -32.622 -4.111 1.742 1.00 83.62 103 ARG A O 1
ATOM 847 N N . ILE A 1 104 ? -32.954 -3.043 3.687 1.00 85.12 104 ILE A N 1
ATOM 848 C CA . ILE A 1 104 ? -33.404 -4.230 4.423 1.00 85.12 104 ILE A CA 1
ATOM 849 C C . ILE A 1 104 ? -34.922 -4.375 4.266 1.00 85.12 104 ILE A C 1
ATOM 851 O O . ILE A 1 104 ? -35.674 -3.453 4.575 1.00 85.12 104 ILE A O 1
ATOM 855 N N . ASP A 1 105 ? -35.389 -5.554 3.841 1.00 87.50 105 ASP A N 1
ATOM 856 C CA . ASP A 1 105 ? -36.823 -5.859 3.821 1.00 87.50 105 ASP A CA 1
ATOM 857 C C . ASP A 1 105 ? -37.357 -5.960 5.259 1.00 87.50 105 ASP A C 1
ATOM 859 O O . ASP A 1 105 ? -36.965 -6.829 6.048 1.00 87.50 105 ASP A O 1
ATOM 863 N N . ALA A 1 106 ? -38.266 -5.048 5.605 1.00 83.56 106 ALA A N 1
ATOM 864 C CA . ALA A 1 106 ? -38.869 -4.968 6.930 1.00 83.56 106 ALA A CA 1
ATOM 865 C C . ALA A 1 106 ? -39.608 -6.259 7.328 1.00 83.56 106 ALA A C 1
ATOM 867 O O . ALA A 1 106 ? -39.661 -6.602 8.511 1.00 83.56 106 ALA A O 1
ATOM 868 N N . THR A 1 107 ? -40.153 -6.992 6.356 1.00 85.19 107 THR A N 1
ATOM 869 C CA . THR A 1 107 ? -40.907 -8.232 6.573 1.00 85.19 107 THR A CA 1
ATOM 870 C C . THR A 1 107 ? -39.988 -9.352 7.040 1.00 85.19 107 THR A C 1
ATOM 872 O O . THR A 1 107 ? -40.298 -10.056 8.007 1.00 85.19 107 THR A O 1
ATOM 875 N N . ASP A 1 108 ? -38.834 -9.498 6.389 1.00 86.88 108 ASP A N 1
ATOM 876 C CA . ASP A 1 108 ? -37.852 -10.517 6.751 1.00 86.88 108 ASP A CA 1
ATOM 877 C C . ASP A 1 108 ? -37.141 -10.169 8.058 1.00 86.88 108 ASP A C 1
ATOM 879 O O . ASP A 1 108 ? -36.938 -11.052 8.897 1.00 86.88 108 ASP A O 1
ATOM 883 N N . LEU A 1 109 ? -36.863 -8.882 8.297 1.00 86.44 109 LEU A N 1
ATOM 884 C CA . LEU A 1 109 ? -36.327 -8.411 9.573 1.00 86.44 109 LEU A CA 1
ATOM 885 C C . LEU A 1 109 ? -37.288 -8.710 10.734 1.00 86.44 109 LEU A C 1
ATOM 887 O O . LEU A 1 109 ? -36.869 -9.239 11.766 1.00 86.44 109 LEU A O 1
ATOM 891 N N . TYR A 1 110 ? -38.583 -8.425 10.566 1.00 85.44 110 TYR A N 1
ATOM 892 C CA . TYR A 1 110 ? -39.605 -8.731 11.568 1.00 85.44 110 TYR A CA 1
ATOM 893 C C . TYR A 1 110 ? -39.692 -10.236 11.845 1.00 85.44 110 TYR A C 1
ATOM 895 O O . TYR A 1 110 ? -39.703 -10.658 13.006 1.00 85.44 110 TYR A O 1
ATOM 903 N N . ARG A 1 111 ? -39.688 -11.060 10.789 1.00 87.25 111 ARG A N 1
ATOM 904 C CA . ARG A 1 111 ? -39.714 -12.522 10.912 1.00 87.25 111 ARG A CA 1
ATOM 905 C C . ARG A 1 111 ? -38.507 -13.026 11.709 1.00 87.25 111 ARG A C 1
ATOM 907 O O . ARG A 1 111 ? -38.702 -13.774 12.665 1.00 87.25 111 ARG A O 1
ATOM 914 N N . TYR A 1 112 ? -37.301 -12.545 11.410 1.00 86.56 112 TYR A N 1
ATOM 915 C CA . TYR A 1 112 ? -36.083 -12.901 12.148 1.00 86.56 112 TYR A CA 1
ATOM 916 C C . TYR A 1 112 ? -36.110 -12.459 13.616 1.00 86.56 112 TYR A C 1
ATOM 918 O O . TYR A 1 112 ? -35.773 -13.226 14.522 1.00 86.56 112 TYR A O 1
ATOM 926 N N . LEU A 1 113 ? -36.536 -11.226 13.890 1.00 86.44 113 LEU A N 1
ATOM 927 C CA . LEU A 1 113 ? -36.625 -10.725 15.263 1.00 86.44 113 LEU A CA 1
ATOM 928 C C . LEU A 1 113 ? -37.683 -11.478 16.084 1.00 86.44 113 LEU A C 1
ATOM 930 O O . LEU A 1 113 ? -37.525 -11.640 17.298 1.00 86.44 113 LEU A O 1
ATOM 934 N N . SER A 1 114 ? -38.743 -11.962 15.427 1.00 83.19 114 SER A N 1
ATOM 935 C CA . SER A 1 114 ? -39.815 -12.729 16.065 1.00 83.19 114 SER A CA 1
ATOM 936 C C . SER A 1 114 ? -39.395 -14.170 16.361 1.00 83.19 114 SER A C 1
ATOM 938 O O . SER A 1 114 ? -39.669 -14.663 17.455 1.00 83.19 114 SER A O 1
ATOM 940 N N . SER A 1 115 ? -38.651 -14.816 15.453 1.00 86.19 115 SER A N 1
ATOM 941 C CA . SER A 1 115 ? -38.140 -16.179 15.647 1.00 86.19 115 SER A CA 1
ATOM 942 C C . SER A 1 115 ? -37.057 -16.256 16.722 1.00 86.19 115 SER A C 1
ATOM 944 O O . SER A 1 115 ? -36.950 -17.261 17.417 1.00 86.19 115 SER A O 1
ATOM 946 N N . THR A 1 116 ? -36.269 -15.192 16.887 1.00 82.19 116 THR A N 1
ATOM 947 C CA . THR A 1 116 ? -35.157 -15.140 17.855 1.00 82.19 116 THR A CA 1
ATOM 948 C C . THR A 1 116 ? -35.619 -14.709 19.259 1.00 82.19 116 THR A C 1
ATOM 950 O O . THR A 1 116 ? -34.834 -14.689 20.201 1.00 82.19 116 THR A O 1
ATOM 953 N N . GLY A 1 117 ? -36.897 -14.338 19.430 1.00 82.19 117 GLY A N 1
ATOM 954 C CA . GLY A 1 117 ? -37.475 -13.912 20.714 1.00 82.19 117 GLY A CA 1
ATOM 955 C C . GLY A 1 117 ? -37.088 -12.497 21.177 1.00 82.19 117 GLY A C 1
ATOM 956 O O . GLY A 1 117 ? -37.650 -12.001 22.153 1.00 82.19 117 GLY A O 1
ATOM 957 N N . ILE A 1 118 ? -36.194 -11.816 20.452 1.00 85.25 118 ILE A N 1
ATOM 958 C CA . ILE A 1 118 ? -35.674 -10.468 20.754 1.00 85.25 118 ILE A CA 1
ATOM 959 C C . ILE A 1 118 ? -36.787 -9.412 20.716 1.00 85.25 118 ILE A C 1
ATOM 961 O O . ILE A 1 118 ? -36.779 -8.459 21.491 1.00 85.25 118 ILE A O 1
ATOM 965 N N . LEU A 1 119 ? -37.802 -9.597 19.866 1.00 84.81 119 LEU A N 1
ATOM 966 C CA . LEU A 1 119 ? -38.949 -8.687 19.814 1.00 84.81 119 LEU A CA 1
ATOM 967 C C . LEU A 1 119 ? -39.654 -8.559 21.168 1.00 84.81 119 LEU A C 1
ATOM 969 O O . LEU A 1 119 ? -40.106 -7.472 21.511 1.00 84.81 119 LEU A O 1
ATOM 973 N N . ARG A 1 120 ? -39.717 -9.633 21.968 1.00 82.81 120 ARG A N 1
ATOM 974 C CA . ARG A 1 120 ? -40.362 -9.576 23.286 1.00 82.81 120 ARG A CA 1
ATOM 975 C C . ARG A 1 120 ? -39.573 -8.729 24.276 1.00 82.81 120 ARG A C 1
ATOM 977 O O . ARG A 1 120 ? -40.192 -7.950 24.990 1.00 82.81 120 ARG A O 1
ATOM 984 N N . SER A 1 121 ? -38.245 -8.839 24.304 1.00 84.38 121 SER A N 1
ATOM 985 C CA . SER A 1 121 ? -37.421 -8.042 25.220 1.00 84.38 121 SER A CA 1
ATOM 986 C C . SER A 1 121 ? -37.431 -6.558 24.849 1.00 84.38 121 SER A C 1
ATOM 988 O O . SER A 1 121 ? -37.574 -5.716 25.733 1.00 84.38 121 SER A O 1
ATOM 990 N N . VAL A 1 122 ? -37.380 -6.229 23.554 1.00 87.19 122 VAL A N 1
ATOM 991 C CA . VAL A 1 122 ? -37.504 -4.840 23.078 1.00 87.19 122 VAL A CA 1
ATOM 992 C C . VAL A 1 122 ? -38.895 -4.280 23.378 1.00 87.19 122 VAL A C 1
ATOM 994 O O . VAL A 1 122 ? -39.001 -3.179 23.910 1.00 87.19 122 VAL A O 1
ATOM 997 N N . GLN A 1 123 ? -39.961 -5.041 23.109 1.00 86.44 123 GLN A N 1
ATOM 998 C CA . GLN A 1 123 ? -41.332 -4.614 23.400 1.00 86.44 123 GLN A CA 1
ATOM 999 C C . GLN A 1 123 ? -41.523 -4.345 24.896 1.00 86.44 123 GLN A C 1
ATOM 1001 O O . GLN A 1 123 ? -42.153 -3.363 25.274 1.00 86.44 123 GLN A O 1
ATOM 1006 N N . GLN A 1 124 ? -40.960 -5.200 25.752 1.00 87.31 124 GLN A N 1
ATOM 1007 C CA . GLN A 1 124 ? -41.064 -5.070 27.201 1.00 87.31 124 GLN A CA 1
ATOM 1008 C C . GLN A 1 124 ? -40.319 -3.829 27.715 1.00 87.31 124 GLN A C 1
ATOM 1010 O O . GLN A 1 124 ? -40.832 -3.133 28.588 1.00 87.31 124 GLN A O 1
ATOM 1015 N N . GLU A 1 125 ? -39.164 -3.503 27.133 1.00 86.56 125 GLU A N 1
ATOM 1016 C CA . GLU A 1 125 ? -38.408 -2.288 27.455 1.00 86.56 125 GLU A CA 1
ATOM 1017 C C . GLU A 1 125 ? -39.102 -1.016 26.944 1.00 86.56 125 GLU A C 1
ATOM 1019 O O . GLU A 1 125 ? -39.220 -0.040 27.682 1.00 86.56 125 GLU A O 1
ATOM 1024 N N . VAL A 1 126 ? -39.627 -1.020 25.715 1.00 90.62 126 VAL A N 1
ATOM 1025 C CA . VAL A 1 126 ? -40.396 0.115 25.179 1.00 90.62 126 VAL A CA 1
ATOM 1026 C C . VAL A 1 126 ? -41.636 0.367 26.033 1.00 90.62 126 VAL A C 1
ATOM 1028 O O . VAL A 1 126 ? -41.885 1.500 26.433 1.00 90.62 126 VAL A O 1
ATOM 1031 N N . ASN A 1 127 ? -42.379 -0.685 26.386 1.00 88.56 127 ASN A N 1
ATOM 1032 C CA . ASN A 1 127 ? -43.579 -0.557 27.211 1.00 88.56 127 ASN A CA 1
ATOM 1033 C C . ASN A 1 127 ? -43.243 -0.068 28.632 1.00 88.56 127 ASN A C 1
ATOM 1035 O O . ASN A 1 127 ? -43.990 0.712 29.214 1.00 88.56 127 ASN A O 1
ATOM 1039 N N . ARG A 1 128 ? -42.080 -0.461 29.168 1.00 89.25 128 ARG A N 1
ATOM 1040 C CA . ARG A 1 128 ? -41.548 0.056 30.436 1.00 89.25 128 ARG A CA 1
ATOM 1041 C C . ARG A 1 128 ? -41.182 1.542 30.362 1.00 89.25 128 ARG A C 1
ATOM 1043 O O . ARG A 1 128 ? -41.370 2.243 31.348 1.00 89.25 128 ARG A O 1
ATOM 1050 N N . ARG A 1 129 ? -40.663 2.020 29.225 1.00 86.69 129 ARG A N 1
ATOM 1051 C CA . ARG A 1 129 ? -40.303 3.435 29.021 1.00 86.69 129 ARG A CA 1
ATOM 1052 C C . ARG A 1 129 ? -41.482 4.341 28.688 1.00 86.69 129 ARG A C 1
ATOM 1054 O O . ARG A 1 129 ? -41.397 5.522 28.975 1.00 86.69 129 ARG A O 1
ATOM 1061 N N . ILE A 1 130 ? -42.538 3.812 28.072 1.00 86.06 130 ILE A N 1
ATOM 1062 C CA . ILE A 1 130 ? -43.774 4.559 27.780 1.00 86.06 130 ILE A CA 1
ATOM 1063 C C . ILE A 1 130 ? -44.714 4.575 28.997 1.00 86.06 130 ILE A C 1
ATOM 1065 O O . ILE A 1 130 ? -45.490 5.509 29.164 1.00 86.06 130 ILE A O 1
ATOM 1069 N N . GLY A 1 131 ? -44.656 3.549 29.851 1.00 74.25 131 GLY A N 1
ATOM 1070 C CA . GLY A 1 131 ? -45.470 3.441 31.065 1.00 74.25 131 GLY A CA 1
ATOM 1071 C C . GLY A 1 131 ? -44.975 4.246 32.276 1.00 74.25 131 GLY A C 1
ATOM 1072 O O . GLY A 1 131 ? -45.519 4.056 33.362 1.00 74.25 131 GLY A O 1
ATOM 1073 N N . ASN A 1 132 ? -43.957 5.097 32.113 1.00 51.50 132 ASN A N 1
ATOM 1074 C CA . ASN A 1 132 ? -43.416 6.019 33.119 1.00 51.50 132 ASN A CA 1
ATOM 1075 C C . ASN A 1 132 ? -43.297 7.418 32.515 1.00 51.50 132 ASN A C 1
ATOM 1077 O O . ASN A 1 132 ? -43.556 8.394 33.247 1.00 51.50 132 ASN A O 1
#

Organism: Perkinsus olseni (NCBI:txid32597)

Sequence (132 aa):
MKIALSCLSVCLLVFLIIYKLFDVLPWRLISIPLVSVVFTWFHIWLALQMCFFPIDYWGWDITGHHQGLGWQGIVPRKADKMAGTACDLMVDRLIYVKEIVERIDATDLYRYLSSTGILRSVQQEVNRRIGN

Radius of gyration: 28.96 Å; chains: 1; bounding box: 67×25×70 Å

Foldseek 3Di:
DVVVVVLVVVLVVVVVVLVVVQVPDPPNPVVVVVSVVVNVVVVVVSVVVQQQPPLDWDADDPDVPSPGPTRGHVCSVCVVVVVVVVVVCCVPPVDDPVVVVVPDDPVVVVVVCVVVVVVVVVVVVVCVVVVD

pLDDT: mean 77.88, std 10.39, range [51.5, 92.69]

Secondary structure (DSSP, 8-state):
-HHHHHHHHHHHHHHHHHHHHHHT-S-TTTHHHHHHHHHHHHHHHHHHHHHH--SS-EEE-SSSSS-SEEE--HHHHTHHHHHHHHHHHHHHHT--HHHHHHHS-HHHHHHHHHHTSHHHHHHHHHHHHH--